Protein AF-A0A259FT57-F1 (afdb_monomer_lite)

Radius of gyration: 20.41 Å; chains: 1; bounding box: 68×53×28 Å

Sequence (110 aa):
MKSILILLVSPILVIQYSGIALANESYFDKKEREVVCAEPLPKFTLGEKSNPSKAQVQELCKCIWSSLPDGGWERDAATKARNNQKPNSRLGEFIPKFGEALKKCGGYQL

Foldseek 3Di:
DDDDDDDPPPPPPPPPPPPQPQDCAWDQDPVVQWTDHNQLAAIDHFDPPDDDDSVLRHQLRVQLQVLADDVHLLSVQRSCNNVVHHRPPCPVVNVVSSVVSSVVSCRHVD

Secondary structure (DSSP, 8-state):
-----------------------SS-EEETTTTEEE-SSSPPPEE--TT----HHHHHHHHHHHHHHSPTT-HHHHHHHHHHTTPPP-TTHHHHHHHHHHHHHHTTTTT-

pLDDT: mean 84.81, std 17.59, range [37.97, 98.5]

Structure (mmCIF, N/CA/C/O backbone):
data_AF-A0A259FT57-F1
#
_entry.id   AF-A0A259FT57-F1
#
loop_
_atom_site.group_PDB
_atom_site.id
_atom_site.type_symbol
_atom_site.label_atom_id
_atom_site.label_alt_id
_atom_site.label_comp_id
_atom_site.label_asym_id
_atom_site.label_entity_id
_atom_site.label_seq_id
_atom_site.pdbx_PDB_ins_code
_atom_site.Cartn_x
_atom_site.Cartn_y
_atom_site.Cartn_z
_atom_site.occupancy
_atom_site.B_iso_or_equiv
_atom_site.auth_seq_id
_atom_site.auth_comp_id
_atom_site.auth_asym_id
_atom_site.auth_atom_id
_atom_site.pdbx_PDB_model_num
ATOM 1 N N . MET A 1 1 ? 55.581 -40.282 -0.602 1.00 37.97 1 MET A N 1
ATOM 2 C CA . MET A 1 1 ? 54.501 -39.998 -1.576 1.00 37.97 1 MET A CA 1
ATOM 3 C C . MET A 1 1 ? 53.222 -39.826 -0.759 1.00 37.97 1 MET A C 1
ATOM 5 O O . MET A 1 1 ? 52.780 -40.802 -0.183 1.00 37.97 1 MET A O 1
ATOM 9 N N . LYS A 1 2 ? 52.927 -38.614 -0.264 1.00 42.22 2 LYS A N 1
ATOM 10 C CA . LYS A 1 2 ? 52.041 -37.578 -0.850 1.00 42.22 2 LYS A CA 1
ATOM 11 C C . LYS A 1 2 ? 50.644 -38.107 -1.210 1.00 42.22 2 LYS A C 1
ATOM 13 O O . LYS A 1 2 ? 50.541 -38.856 -2.172 1.00 42.22 2 LYS A O 1
ATOM 18 N N . SER A 1 3 ? 49.644 -37.680 -0.427 1.00 42.31 3 SER A N 1
ATOM 19 C CA . SER A 1 3 ? 48.322 -37.146 -0.837 1.00 42.31 3 SER A CA 1
ATOM 20 C C . SER A 1 3 ? 47.370 -37.235 0.366 1.00 42.31 3 SER A C 1
ATOM 22 O O . SER A 1 3 ? 46.939 -38.317 0.735 1.00 42.31 3 SER A O 1
ATOM 24 N N . ILE A 1 4 ? 47.313 -36.203 1.213 1.00 50.47 4 ILE A N 1
ATOM 25 C CA . ILE A 1 4 ? 46.458 -34.999 1.119 1.00 50.47 4 ILE A CA 1
ATOM 26 C C . ILE A 1 4 ? 44.984 -35.332 1.396 1.00 50.47 4 ILE A C 1
ATOM 28 O O . ILE A 1 4 ? 44.218 -35.738 0.529 1.00 50.47 4 ILE A O 1
ATOM 32 N N . LEU A 1 5 ? 44.645 -35.105 2.664 1.00 50.12 5 LEU A N 1
ATOM 33 C CA . LEU A 1 5 ? 43.321 -34.953 3.243 1.00 50.12 5 LEU A CA 1
ATOM 34 C C . LEU A 1 5 ? 42.668 -33.693 2.643 1.00 50.12 5 LEU A C 1
ATOM 36 O O . LEU A 1 5 ? 43.126 -32.585 2.918 1.00 50.12 5 LEU A O 1
ATOM 40 N N . ILE A 1 6 ? 41.622 -33.837 1.825 1.00 54.56 6 ILE A N 1
ATOM 41 C CA . ILE A 1 6 ? 40.792 -32.700 1.395 1.00 54.56 6 ILE A CA 1
ATOM 42 C C . ILE A 1 6 ? 39.522 -32.719 2.241 1.00 54.56 6 ILE A C 1
ATOM 44 O O . ILE A 1 6 ? 38.564 -33.435 1.958 1.00 54.56 6 ILE A O 1
ATOM 48 N N . LEU A 1 7 ? 39.547 -31.923 3.309 1.00 45.56 7 LEU A N 1
ATOM 49 C CA . LEU A 1 7 ? 38.352 -31.457 3.999 1.00 45.56 7 LEU A CA 1
ATOM 50 C C . LEU A 1 7 ? 37.567 -30.595 3.003 1.00 45.56 7 LEU A C 1
ATOM 52 O O . LEU A 1 7 ? 37.962 -29.468 2.708 1.00 45.56 7 LEU A O 1
ATOM 56 N N . LEU A 1 8 ? 36.472 -31.125 2.459 1.00 50.56 8 LEU A N 1
ATOM 57 C CA . LEU A 1 8 ? 35.504 -30.324 1.716 1.00 50.56 8 LEU A CA 1
ATOM 58 C C . LEU A 1 8 ? 34.736 -29.463 2.720 1.00 50.56 8 LEU A C 1
ATOM 60 O O . LEU A 1 8 ? 33.662 -29.818 3.200 1.00 50.56 8 LEU A O 1
ATOM 64 N N . VAL A 1 9 ? 35.334 -28.324 3.060 1.00 53.78 9 VAL A N 1
ATOM 65 C CA . VAL A 1 9 ? 34.643 -27.196 3.672 1.00 53.78 9 VAL A CA 1
ATOM 66 C C . VAL A 1 9 ? 33.604 -26.752 2.646 1.00 53.78 9 VAL A C 1
ATOM 68 O O . VAL A 1 9 ? 33.938 -26.084 1.670 1.00 53.78 9 VAL A O 1
ATOM 71 N N . SER A 1 10 ? 32.358 -27.207 2.807 1.00 54.22 10 SER A N 1
ATOM 72 C CA . SER A 1 10 ? 31.247 -26.705 1.999 1.00 54.22 10 SER A CA 1
ATOM 73 C C . SER A 1 10 ? 31.233 -25.184 2.136 1.00 54.22 10 SER A C 1
ATOM 75 O O . SER A 1 10 ? 31.165 -24.697 3.270 1.00 54.22 10 SER A O 1
ATOM 77 N N . PRO A 1 11 ? 31.328 -24.421 1.033 1.00 54.28 11 PRO A N 1
ATOM 78 C CA . PRO A 1 11 ? 31.178 -22.986 1.096 1.00 54.28 11 PRO A CA 1
ATOM 79 C C . PRO A 1 11 ? 29.752 -22.728 1.559 1.00 54.28 11 PRO A C 1
ATOM 81 O O . PRO A 1 11 ? 28.778 -22.984 0.854 1.00 54.28 11 PRO A O 1
ATOM 84 N N . ILE A 1 12 ? 29.677 -22.290 2.808 1.00 54.66 12 ILE A N 1
ATOM 85 C CA . ILE A 1 12 ? 28.530 -21.697 3.466 1.00 54.66 12 ILE A CA 1
ATOM 86 C C . ILE A 1 12 ? 27.847 -20.804 2.432 1.00 54.66 12 ILE A C 1
ATOM 88 O O . ILE A 1 12 ? 28.381 -19.760 2.053 1.00 54.66 12 ILE A O 1
ATOM 92 N N . LEU A 1 13 ? 26.679 -21.232 1.951 1.00 54.84 13 LEU A N 1
ATOM 93 C CA . LEU A 1 13 ? 25.770 -20.353 1.240 1.00 54.84 13 LEU A CA 1
ATOM 94 C C . LEU A 1 13 ? 25.289 -19.356 2.293 1.00 54.84 13 LEU A C 1
ATOM 96 O O . LEU A 1 13 ? 24.318 -19.597 3.008 1.00 54.84 13 LEU A O 1
ATOM 100 N N . VAL A 1 14 ? 26.042 -18.268 2.455 1.00 51.38 14 VAL A N 1
ATOM 101 C CA . VAL A 1 14 ? 25.617 -17.098 3.213 1.00 51.38 14 VAL A CA 1
ATOM 102 C C . VAL A 1 14 ? 24.456 -16.521 2.415 1.00 51.38 14 VAL A C 1
ATOM 104 O O . VAL A 1 14 ? 24.637 -15.659 1.558 1.00 51.38 14 VAL A O 1
ATOM 107 N N . ILE A 1 15 ? 23.255 -17.052 2.642 1.00 57.72 15 ILE A N 1
ATOM 108 C CA . ILE A 1 15 ? 22.026 -16.393 2.228 1.00 57.72 15 ILE A CA 1
ATOM 109 C C . ILE A 1 15 ? 21.998 -15.123 3.070 1.00 57.72 15 ILE A C 1
ATOM 111 O O . ILE A 1 15 ? 21.605 -15.137 4.236 1.00 57.72 15 ILE A O 1
ATOM 115 N N . GLN A 1 16 ? 22.522 -14.033 2.5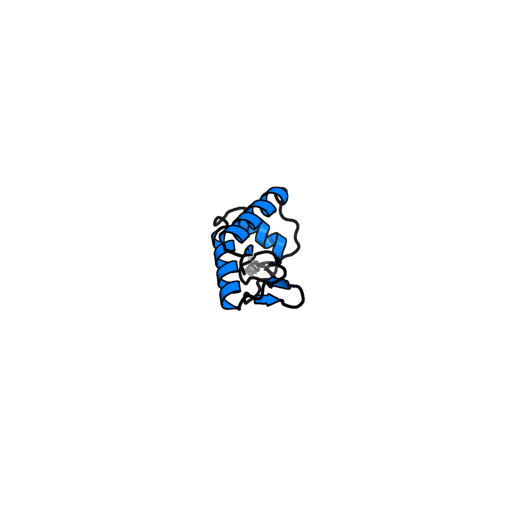08 1.00 46.31 16 GLN A N 1
ATOM 116 C CA . GLN A 1 16 ? 22.328 -12.702 3.050 1.00 46.31 16 GLN A CA 1
ATOM 117 C C . GLN A 1 16 ? 20.838 -12.406 2.905 1.00 46.31 16 GLN A C 1
ATOM 119 O O . GLN A 1 16 ? 20.391 -11.849 1.907 1.00 46.31 16 GLN A O 1
ATOM 124 N N . TYR A 1 17 ? 20.053 -12.843 3.890 1.00 54.25 17 TYR A N 1
ATOM 125 C CA . TYR A 1 17 ? 18.695 -12.375 4.096 1.00 54.25 17 TYR A CA 1
ATOM 126 C C . TYR A 1 17 ? 18.804 -10.893 4.445 1.00 54.25 17 TYR A C 1
ATOM 128 O O . TYR A 1 17 ? 18.860 -10.508 5.611 1.00 54.25 17 TYR A O 1
ATOM 136 N N . SER A 1 18 ? 18.906 -10.046 3.420 1.00 50.91 18 SER A N 1
ATOM 137 C CA . SER A 1 18 ? 18.592 -8.633 3.551 1.00 50.91 18 SER A CA 1
ATOM 138 C C . SER A 1 18 ? 17.172 -8.591 4.099 1.00 50.91 18 SER A C 1
ATOM 140 O O . SER A 1 18 ? 16.240 -8.990 3.406 1.00 50.91 18 SER A O 1
ATOM 142 N N . GLY A 1 19 ? 17.030 -8.246 5.379 1.00 47.97 19 GLY A N 1
ATOM 143 C CA . GLY A 1 19 ? 15.761 -8.296 6.090 1.00 47.97 19 GLY A CA 1
ATOM 144 C C . GLY A 1 19 ? 14.720 -7.460 5.360 1.00 47.97 19 GLY A C 1
ATOM 145 O O . GLY A 1 19 ? 14.731 -6.235 5.442 1.00 47.97 19 GLY A O 1
ATOM 146 N N . ILE A 1 20 ? 13.833 -8.125 4.623 1.00 58.12 20 ILE A N 1
ATOM 147 C CA . ILE A 1 20 ? 12.641 -7.495 4.077 1.00 58.12 20 ILE A CA 1
ATOM 148 C C . ILE A 1 20 ? 11.742 -7.271 5.290 1.00 58.12 20 ILE A C 1
ATOM 150 O O . ILE A 1 20 ? 11.322 -8.235 5.929 1.00 58.12 20 ILE A O 1
ATOM 154 N N . ALA A 1 21 ? 11.479 -6.014 5.646 1.00 57.34 21 ALA A N 1
ATOM 155 C CA . ALA A 1 21 ? 10.570 -5.681 6.735 1.00 57.34 21 ALA A CA 1
ATOM 156 C C . ALA A 1 21 ? 9.122 -5.948 6.293 1.00 57.34 21 ALA A C 1
ATOM 158 O O . ALA A 1 21 ? 8.362 -5.021 6.015 1.00 57.34 21 ALA A O 1
ATOM 159 N N . LEU A 1 22 ? 8.742 -7.220 6.168 1.00 63.84 22 LEU A N 1
ATOM 160 C CA . LEU A 1 22 ? 7.365 -7.624 5.917 1.00 63.84 22 LEU A CA 1
ATOM 161 C C . LEU A 1 22 ? 6.589 -7.500 7.227 1.00 63.84 22 LEU A C 1
ATOM 163 O O . LEU A 1 22 ? 6.965 -8.057 8.254 1.00 63.84 22 LEU A O 1
ATOM 167 N N . ALA A 1 23 ? 5.515 -6.722 7.201 1.00 75.25 23 ALA A N 1
ATOM 168 C CA . ALA A 1 23 ? 4.545 -6.730 8.276 1.00 75.25 23 ALA A CA 1
ATOM 169 C C . ALA A 1 23 ? 3.810 -8.061 8.172 1.00 75.25 23 ALA A C 1
ATOM 171 O O . ALA A 1 23 ? 3.448 -8.490 7.078 1.00 75.25 23 ALA A O 1
ATOM 172 N N . ASN A 1 24 ? 3.579 -8.703 9.309 1.00 83.25 24 ASN A N 1
ATOM 173 C CA . ASN A 1 24 ? 2.867 -9.977 9.328 1.00 83.25 24 ASN A CA 1
ATOM 174 C C . ASN A 1 24 ? 1.364 -9.803 9.049 1.00 83.25 24 ASN A C 1
ATOM 176 O O . ASN A 1 24 ? 0.688 -10.768 8.706 1.00 83.25 24 ASN A O 1
ATOM 180 N N . GLU A 1 25 ? 0.832 -8.583 9.180 1.00 93.62 25 GLU A N 1
ATOM 181 C CA . GLU A 1 25 ? -0.571 -8.272 8.922 1.00 93.62 25 GLU A CA 1
ATOM 182 C C . GLU A 1 25 ? -0.778 -6.847 8.394 1.00 93.62 25 GLU A C 1
ATOM 184 O O . GLU A 1 25 ? 0.020 -5.948 8.669 1.00 93.62 25 GLU A O 1
ATOM 189 N N . SER A 1 26 ? -1.879 -6.651 7.660 1.00 97.31 26 SER A N 1
ATOM 190 C CA . SER A 1 26 ? -2.329 -5.332 7.209 1.00 97.31 26 SER A CA 1
ATOM 191 C C . SER A 1 26 ? -3.237 -4.670 8.253 1.00 97.31 26 SER A C 1
ATOM 193 O O . SER A 1 26 ? -4.163 -5.312 8.760 1.00 97.31 26 SER A O 1
ATOM 195 N N . TYR A 1 27 ? -3.002 -3.393 8.557 1.00 96.69 27 TYR A N 1
ATOM 196 C CA . TYR A 1 27 ? -3.752 -2.614 9.548 1.00 96.69 27 TYR A CA 1
ATOM 197 C C . TYR A 1 27 ? -3.756 -1.108 9.237 1.00 96.69 27 TYR A C 1
ATOM 199 O O . TYR A 1 27 ? -2.942 -0.613 8.460 1.00 96.69 27 TYR A O 1
ATOM 207 N N . PHE A 1 28 ? -4.690 -0.384 9.860 1.00 97.56 28 PHE A N 1
ATOM 208 C CA . PHE A 1 28 ? -4.748 1.077 9.836 1.00 97.56 28 PHE A CA 1
ATOM 209 C C . PHE A 1 28 ? -4.277 1.628 11.183 1.00 97.56 28 PHE A C 1
ATOM 211 O O . PHE A 1 28 ? -4.920 1.401 12.213 1.00 97.56 28 PHE A O 1
ATOM 218 N N . ASP A 1 29 ? -3.149 2.332 11.180 1.00 95.81 29 ASP A N 1
ATOM 219 C CA . ASP A 1 29 ? -2.670 3.095 12.323 1.00 95.81 29 ASP A CA 1
ATOM 220 C C . ASP A 1 29 ? -3.515 4.364 12.445 1.00 95.81 29 ASP A C 1
ATOM 222 O O . ASP A 1 29 ? -3.388 5.295 11.656 1.00 95.81 29 ASP A O 1
ATOM 226 N N . LYS A 1 30 ? -4.398 4.411 13.443 1.00 92.31 30 LYS A N 1
ATOM 227 C CA . LYS A 1 30 ? -5.289 5.561 13.652 1.00 92.31 30 LYS A CA 1
ATOM 228 C C . LYS A 1 30 ? -4.556 6.820 14.101 1.00 92.31 30 LYS A C 1
ATOM 230 O O . LYS A 1 30 ? -5.067 7.913 13.876 1.00 92.31 30 LYS A O 1
ATOM 235 N N . LYS A 1 31 ? -3.411 6.672 14.771 1.00 91.88 31 LYS A N 1
ATOM 236 C CA . LYS A 1 31 ? -2.653 7.793 15.323 1.00 91.88 31 LYS A CA 1
ATOM 237 C C . LYS A 1 31 ? -1.932 8.531 14.201 1.00 91.88 31 LYS A C 1
ATOM 239 O O . LYS A 1 31 ? -2.075 9.742 14.087 1.00 91.88 31 LYS A O 1
ATOM 244 N N . GLU A 1 32 ? -1.221 7.786 13.363 1.00 93.06 32 GLU A N 1
ATOM 245 C CA . GLU A 1 32 ? -0.467 8.340 12.230 1.00 93.06 32 GLU A CA 1
ATOM 246 C C . GLU A 1 32 ? -1.324 8.441 10.954 1.00 93.06 32 GLU A C 1
ATOM 248 O O . GLU A 1 32 ? -0.938 9.067 9.969 1.00 93.06 32 GLU A O 1
ATOM 253 N N . ARG A 1 33 ? -2.527 7.849 10.977 1.00 92.62 33 ARG A N 1
ATOM 254 C CA . ARG A 1 33 ? -3.470 7.747 9.851 1.00 92.62 33 ARG A CA 1
ATOM 255 C C . ARG A 1 33 ? -2.868 7.047 8.634 1.00 92.62 33 ARG A C 1
ATOM 257 O O . ARG A 1 33 ? -3.221 7.339 7.489 1.00 92.62 33 ARG A O 1
ATOM 264 N N . GLU A 1 34 ? -1.988 6.091 8.904 1.00 96.06 34 GLU A N 1
ATOM 265 C CA . GLU A 1 34 ? -1.270 5.301 7.913 1.00 96.06 34 GLU A CA 1
ATOM 266 C C . GLU A 1 34 ? -1.907 3.921 7.743 1.00 96.06 34 GLU A C 1
ATOM 268 O O . GLU A 1 34 ? -2.299 3.257 8.700 1.00 96.06 34 GLU A O 1
ATOM 273 N N . VAL A 1 35 ? -1.945 3.443 6.508 1.00 97.75 35 VAL A N 1
ATOM 274 C CA . VAL A 1 35 ? -2.152 2.040 6.181 1.00 97.75 35 VAL A CA 1
ATOM 275 C C . VAL A 1 35 ? -0.796 1.357 6.118 1.00 97.75 35 VAL A C 1
ATOM 277 O O . VAL A 1 35 ? 0.110 1.783 5.398 1.00 97.75 35 VAL A O 1
ATOM 280 N N . VAL A 1 36 ? -0.684 0.258 6.853 1.00 97.12 36 VAL A N 1
ATOM 281 C CA . VAL A 1 36 ? 0.429 -0.679 6.768 1.00 97.12 36 VAL A CA 1
ATOM 282 C C . VAL A 1 36 ? -0.105 -1.965 6.163 1.00 97.12 36 VAL A C 1
ATOM 284 O O . VAL A 1 36 ? -1.088 -2.516 6.649 1.00 97.12 36 VAL A O 1
ATOM 287 N N . CYS A 1 37 ? 0.532 -2.443 5.099 1.00 97.56 37 CYS A N 1
ATOM 288 C CA . CYS A 1 37 ? 0.143 -3.674 4.415 1.00 97.56 37 CYS A CA 1
ATOM 289 C C . CYS A 1 37 ? 1.052 -4.843 4.804 1.00 97.56 37 CYS A C 1
ATOM 291 O O . CYS A 1 37 ? 2.233 -4.641 5.102 1.00 97.56 37 CYS A O 1
ATOM 293 N N . ALA A 1 38 ? 0.533 -6.069 4.756 1.00 96.88 38 ALA A N 1
ATOM 294 C CA . ALA A 1 38 ? 1.343 -7.282 4.821 1.00 96.88 38 ALA A CA 1
ATOM 295 C C . ALA A 1 38 ? 2.181 -7.451 3.540 1.00 96.88 38 ALA A C 1
ATOM 297 O O . ALA A 1 38 ? 3.374 -7.745 3.588 1.00 96.88 38 ALA A O 1
ATOM 298 N N . GLU A 1 39 ? 1.570 -7.169 2.388 1.00 96.38 39 GLU A N 1
ATOM 299 C CA . GLU A 1 39 ? 2.216 -7.060 1.082 1.00 96.38 39 GLU A CA 1
ATOM 300 C C . GLU A 1 39 ? 3.264 -5.945 1.101 1.00 96.38 39 GLU A C 1
ATOM 302 O O . GLU A 1 39 ? 3.029 -4.938 1.770 1.00 96.38 39 GLU A O 1
ATOM 307 N N . PRO A 1 40 ? 4.381 -6.042 0.354 1.00 94.88 40 PRO A N 1
ATOM 308 C CA . PRO A 1 40 ? 5.512 -5.112 0.428 1.00 94.88 40 PRO A CA 1
ATOM 309 C C . PRO A 1 40 ? 5.237 -3.752 -0.251 1.00 94.88 40 PRO A C 1
ATOM 311 O O . PRO A 1 40 ? 6.023 -3.255 -1.052 1.00 94.88 40 PRO A O 1
ATOM 314 N N . LEU A 1 41 ? 4.109 -3.137 0.088 1.00 96.19 41 LEU A N 1
ATOM 315 C CA . LEU A 1 41 ? 3.714 -1.790 -0.281 1.00 96.19 41 LEU A CA 1
ATOM 316 C C . LEU A 1 41 ? 4.328 -0.767 0.687 1.00 96.19 41 LEU A C 1
ATOM 318 O O . LEU A 1 41 ? 4.511 -1.083 1.870 1.00 96.19 41 LEU A O 1
ATOM 322 N N . PRO A 1 42 ? 4.638 0.456 0.217 1.00 95.12 42 PRO A N 1
ATOM 323 C CA . PRO A 1 42 ? 4.979 1.551 1.115 1.00 95.12 42 PRO A CA 1
ATOM 324 C C . PRO A 1 42 ? 3.805 1.849 2.047 1.00 95.12 42 PRO A C 1
ATOM 326 O O . PRO A 1 42 ? 2.657 1.541 1.728 1.00 95.12 42 PRO A O 1
ATOM 329 N N . LYS A 1 43 ? 4.085 2.485 3.184 1.00 95.94 43 LYS A N 1
ATOM 330 C CA . LYS A 1 43 ? 3.016 3.081 3.982 1.00 95.94 43 LYS A CA 1
ATOM 331 C C . LYS A 1 43 ? 2.378 4.228 3.205 1.00 95.94 43 LYS A C 1
ATOM 333 O O . LYS A 1 43 ? 3.065 4.946 2.477 1.00 95.94 43 LYS A O 1
ATOM 338 N N . PHE A 1 44 ? 1.078 4.406 3.368 1.00 95.94 44 PHE A N 1
ATOM 339 C CA . PHE A 1 44 ? 0.336 5.500 2.747 1.00 95.94 44 PHE A CA 1
ATOM 340 C C . PHE A 1 44 ? -0.827 5.915 3.635 1.00 95.94 44 PHE A C 1
ATOM 342 O O . PHE A 1 44 ? -1.284 5.139 4.468 1.00 95.94 44 PHE A O 1
ATOM 349 N N . THR A 1 45 ? -1.318 7.133 3.463 1.00 95.56 45 THR A N 1
ATOM 350 C CA . THR A 1 45 ? -2.450 7.651 4.233 1.00 95.56 45 THR A CA 1
ATOM 351 C C . THR A 1 45 ? -3.763 7.505 3.466 1.00 95.56 45 THR A C 1
ATOM 353 O O . THR A 1 45 ? -3.782 7.397 2.237 1.00 95.56 45 THR A O 1
ATOM 356 N N . LEU A 1 46 ? -4.872 7.494 4.207 1.00 94.31 46 LEU A N 1
ATOM 357 C CA . LEU A 1 46 ? -6.229 7.582 3.657 1.00 94.31 46 LEU A CA 1
ATOM 358 C C . LEU A 1 46 ? -6.813 8.989 3.871 1.00 94.31 46 LEU A C 1
ATOM 360 O O . LEU A 1 46 ? -6.163 9.881 4.426 1.00 94.31 46 LEU A O 1
ATOM 364 N N . GLY A 1 47 ? -8.058 9.192 3.437 1.00 89.31 47 GLY A N 1
ATOM 365 C CA . GLY A 1 47 ? -8.791 10.441 3.625 1.00 89.31 47 GLY A CA 1
ATOM 366 C C . GLY A 1 47 ? -8.957 10.845 5.096 1.00 89.31 47 GLY A C 1
ATOM 367 O O . GLY A 1 47 ? -8.830 10.044 6.022 1.00 89.31 47 GLY A O 1
ATOM 368 N N . GLU A 1 48 ? -9.246 12.130 5.329 1.00 88.62 48 GLU A N 1
ATOM 369 C CA . GLU A 1 48 ? -9.364 12.724 6.676 1.00 88.62 48 GLU A CA 1
ATOM 370 C C . GLU A 1 48 ? -10.363 12.050 7.602 1.00 88.62 48 GLU A C 1
ATOM 372 O O . GLU A 1 48 ? -10.146 11.983 8.809 1.00 88.62 48 GLU A O 1
ATOM 377 N N . LYS A 1 49 ? -11.433 11.522 7.020 1.00 90.69 49 LYS A N 1
ATOM 378 C CA . LYS A 1 49 ? -12.539 10.900 7.744 1.00 90.69 49 LYS A CA 1
ATOM 379 C C . LYS A 1 49 ? -12.499 9.371 7.683 1.00 90.69 49 LYS A C 1
ATOM 381 O O . LYS A 1 49 ? -13.433 8.736 8.163 1.00 90.69 49 LYS A O 1
ATOM 386 N N . SER A 1 50 ? -11.448 8.797 7.095 1.00 93.62 50 SER A N 1
ATOM 387 C CA . SER A 1 50 ? -11.309 7.356 6.914 1.00 93.62 50 SER A CA 1
ATOM 388 C C . SER A 1 50 ? -11.175 6.642 8.254 1.00 93.62 50 SER A C 1
ATOM 390 O O . SER A 1 50 ? -10.381 7.031 9.114 1.00 93.62 50 SER A O 1
ATOM 392 N N . ASN A 1 51 ? -11.940 5.568 8.425 1.00 94.75 51 ASN A N 1
ATOM 393 C CA . ASN A 1 51 ? -11.867 4.694 9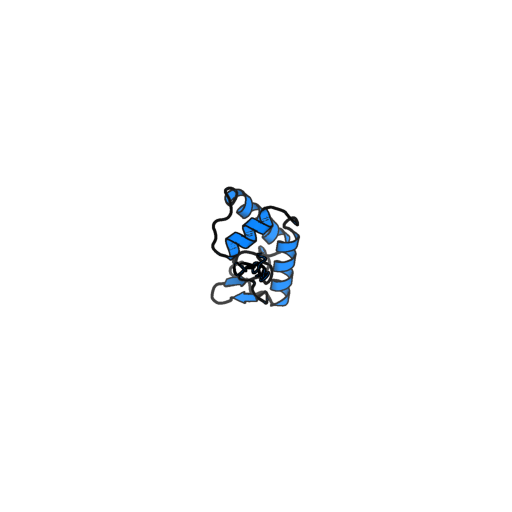.597 1.00 94.75 51 ASN A CA 1
ATOM 394 C C . ASN A 1 51 ? -12.175 3.250 9.173 1.00 94.75 51 ASN A C 1
ATOM 396 O O . ASN A 1 51 ? -13.208 2.694 9.563 1.00 94.75 51 ASN A O 1
ATOM 400 N N . PRO A 1 52 ? -11.310 2.649 8.338 1.00 97.06 52 PRO A N 1
ATOM 401 C CA . PRO A 1 52 ? -11.560 1.332 7.787 1.00 97.06 52 PRO A CA 1
ATOM 402 C C . PRO A 1 52 ? -11.471 0.251 8.867 1.00 97.06 52 PRO A C 1
ATOM 404 O O . PRO A 1 52 ? -10.669 0.307 9.804 1.00 97.06 52 PRO A O 1
ATOM 407 N N . SER A 1 53 ? -12.271 -0.792 8.694 1.00 96.62 53 SER A N 1
ATOM 408 C CA . SER A 1 53 ? -12.097 -2.054 9.404 1.00 96.62 53 SER A CA 1
ATOM 409 C C . SER A 1 53 ? -10.825 -2.774 8.943 1.00 96.62 53 SER A C 1
ATOM 411 O O . SER A 1 53 ? -10.320 -2.562 7.839 1.00 96.62 53 SER A O 1
ATOM 413 N N . LYS A 1 54 ? -10.334 -3.710 9.761 1.00 96.00 54 LYS A N 1
ATOM 414 C CA . LYS A 1 54 ? -9.193 -4.567 9.401 1.00 96.00 54 LYS A CA 1
ATOM 415 C C . LYS A 1 54 ? -9.413 -5.309 8.075 1.00 96.00 54 LYS A C 1
ATOM 417 O O . LYS A 1 54 ? -8.490 -5.398 7.272 1.00 96.00 54 LYS A O 1
ATOM 422 N N . ALA A 1 55 ? -10.632 -5.800 7.833 1.00 97.06 55 ALA A N 1
ATOM 423 C CA . ALA A 1 55 ? -10.981 -6.502 6.598 1.00 97.06 55 ALA A CA 1
ATOM 424 C C . ALA A 1 55 ? -10.866 -5.585 5.370 1.00 97.06 55 ALA A C 1
ATOM 426 O O . ALA A 1 55 ? -10.248 -5.969 4.381 1.00 97.06 55 ALA A O 1
ATOM 427 N N . GLN A 1 56 ? -11.365 -4.348 5.470 1.00 98.00 56 GLN A N 1
ATOM 428 C CA . GLN A 1 56 ? -11.242 -3.351 4.402 1.00 98.00 56 GLN A CA 1
ATOM 429 C C . GLN A 1 56 ? -9.780 -3.001 4.103 1.00 98.00 56 GLN A C 1
ATOM 431 O O . GLN A 1 56 ? -9.402 -2.888 2.941 1.00 98.00 56 GLN A O 1
ATOM 436 N N . VAL A 1 57 ? -8.932 -2.881 5.130 1.00 98.19 57 VAL A N 1
ATOM 437 C CA . VAL A 1 57 ? -7.494 -2.640 4.928 1.00 98.19 57 VAL A CA 1
ATOM 438 C C . VAL A 1 57 ? -6.823 -3.818 4.219 1.00 98.19 57 VAL A C 1
ATOM 440 O O . VAL A 1 57 ? -6.040 -3.621 3.293 1.00 98.19 57 VAL A O 1
ATOM 443 N N . GLN A 1 58 ? -7.128 -5.051 4.628 1.00 98.00 58 GLN A N 1
ATOM 444 C CA . GLN A 1 58 ? -6.581 -6.248 3.986 1.00 98.00 58 GLN A CA 1
ATOM 445 C C . GLN A 1 58 ? -7.002 -6.354 2.517 1.00 98.00 58 GLN A C 1
ATOM 447 O O . GLN A 1 58 ? -6.173 -6.673 1.667 1.00 98.00 58 GLN A O 1
ATOM 452 N N . GLU A 1 59 ? -8.268 -6.076 2.211 1.00 98.31 59 GLU A N 1
ATOM 453 C CA . GLU A 1 59 ? -8.781 -6.072 0.841 1.00 98.31 59 GLU A CA 1
ATOM 454 C C . GLU A 1 59 ? -8.120 -4.980 -0.011 1.00 98.31 59 GLU A C 1
ATOM 456 O O . GLU A 1 59 ? -7.647 -5.263 -1.114 1.00 98.31 59 GLU A O 1
ATOM 461 N N . LEU A 1 60 ? -7.986 -3.768 0.538 1.00 98.31 60 LEU A N 1
ATOM 462 C CA . LEU A 1 60 ? -7.305 -2.652 -0.115 1.00 98.31 60 LEU A CA 1
ATOM 463 C C . LEU A 1 60 ? -5.858 -3.011 -0.479 1.00 98.31 60 LEU A C 1
ATOM 465 O O . LEU A 1 60 ? -5.456 -2.871 -1.634 1.00 98.31 60 LEU A O 1
ATOM 469 N N . CYS A 1 61 ? -5.081 -3.505 0.488 1.00 98.19 61 CYS A N 1
ATOM 470 C CA . CYS A 1 61 ? -3.679 -3.860 0.277 1.00 98.19 61 CYS A CA 1
ATOM 471 C C . CYS A 1 61 ? -3.511 -4.962 -0.782 1.00 98.19 61 CYS A C 1
ATOM 4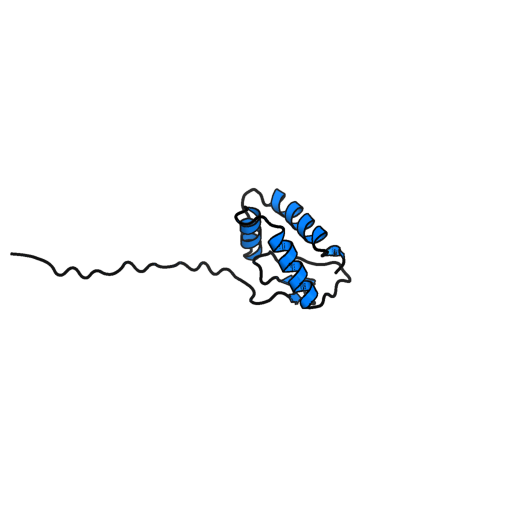73 O O . CYS A 1 61 ? -2.691 -4.822 -1.694 1.00 98.19 61 CYS A O 1
ATOM 475 N N . LYS A 1 62 ? -4.337 -6.017 -0.723 1.00 98.12 62 LYS A N 1
ATOM 476 C CA . LYS A 1 62 ? -4.343 -7.095 -1.724 1.00 98.12 62 LYS A CA 1
ATOM 477 C C . LYS A 1 62 ? -4.667 -6.577 -3.120 1.00 98.12 62 LYS A C 1
ATOM 479 O O . LYS A 1 62 ? -3.998 -6.959 -4.082 1.00 98.12 62 LYS A O 1
ATOM 484 N N . CYS A 1 63 ? -5.666 -5.703 -3.237 1.00 98.50 63 CYS A N 1
ATOM 485 C CA . CYS A 1 63 ? -6.062 -5.118 -4.513 1.00 98.50 63 CYS A CA 1
ATOM 486 C C . CYS A 1 63 ? -4.940 -4.262 -5.116 1.00 98.50 63 CYS A C 1
ATOM 488 O O . CYS A 1 63 ? -4.615 -4.421 -6.297 1.00 98.50 63 CYS A O 1
ATOM 490 N N . ILE A 1 64 ? -4.316 -3.388 -4.314 1.00 98.31 64 ILE A N 1
ATOM 491 C CA . ILE A 1 64 ? -3.220 -2.525 -4.777 1.00 98.31 64 ILE A CA 1
ATOM 492 C C . ILE A 1 64 ? -2.057 -3.391 -5.256 1.00 98.31 64 ILE A C 1
ATOM 494 O O . ILE A 1 64 ? -1.582 -3.211 -6.374 1.00 98.31 64 ILE A O 1
ATOM 498 N N . TRP A 1 65 ? -1.637 -4.368 -4.449 1.00 97.50 65 TRP A N 1
ATOM 499 C CA . TRP A 1 65 ? -0.534 -5.261 -4.801 1.00 97.50 65 TRP A CA 1
ATOM 500 C C . TRP A 1 65 ? -0.802 -6.054 -6.084 1.00 97.50 65 TRP A C 1
ATOM 502 O O . TRP A 1 65 ? 0.056 -6.122 -6.963 1.00 97.50 65 TRP A O 1
ATOM 512 N N . SER A 1 66 ? -2.017 -6.587 -6.232 1.00 97.31 66 SER A N 1
ATOM 513 C CA . SER A 1 66 ? -2.435 -7.331 -7.429 1.00 97.31 66 SER A CA 1
ATOM 514 C C . SER A 1 66 ? -2.562 -6.444 -8.671 1.00 97.31 66 SER A C 1
ATOM 516 O O . SER A 1 66 ? -2.478 -6.939 -9.790 1.00 97.31 66 SER A O 1
ATOM 518 N N . SER A 1 67 ? -2.745 -5.133 -8.491 1.00 97.06 67 SER A N 1
ATOM 519 C CA . SER A 1 67 ? -2.769 -4.166 -9.594 1.00 97.06 67 SER A CA 1
ATOM 520 C C . SER A 1 67 ? -1.369 -3.829 -10.117 1.00 97.06 67 SER A C 1
ATOM 522 O O . SER A 1 67 ? -1.246 -3.306 -11.224 1.00 97.06 67 SER A O 1
ATOM 524 N N . LEU A 1 68 ? -0.314 -4.129 -9.350 1.00 95.12 68 LEU A N 1
ATOM 525 C CA . LEU A 1 68 ? 1.068 -4.003 -9.804 1.00 95.12 68 LEU A CA 1
ATOM 526 C C . LEU A 1 68 ? 1.485 -5.284 -10.549 1.00 95.12 68 LEU A C 1
ATOM 528 O O . LEU A 1 68 ? 1.356 -6.368 -9.967 1.00 95.12 68 LEU A O 1
ATOM 532 N N . PRO A 1 69 ? 2.023 -5.188 -11.783 1.00 93.62 69 PRO A N 1
ATOM 533 C CA . PRO A 1 69 ? 2.394 -6.361 -12.572 1.00 93.62 69 PRO A CA 1
ATOM 534 C C . PRO A 1 69 ? 3.361 -7.298 -11.836 1.00 93.62 69 PRO A C 1
ATOM 536 O O . PRO A 1 69 ? 4.354 -6.851 -11.253 1.00 93.62 69 PRO A O 1
ATOM 539 N N . ASP A 1 70 ? 3.097 -8.606 -11.889 1.00 92.75 70 ASP A N 1
ATOM 540 C CA . ASP A 1 70 ? 4.035 -9.627 -11.412 1.00 92.75 70 ASP A CA 1
ATOM 541 C C . ASP A 1 70 ? 5.355 -9.532 -12.192 1.00 92.75 70 ASP A C 1
ATOM 543 O O . ASP A 1 70 ? 5.362 -9.420 -13.416 1.00 92.75 70 ASP A O 1
ATOM 547 N N . GLY A 1 71 ? 6.487 -9.522 -11.481 1.00 87.88 71 GLY A N 1
ATOM 548 C CA . GLY A 1 71 ? 7.807 -9.293 -12.086 1.00 87.88 71 GLY A CA 1
ATOM 549 C C . GLY A 1 71 ? 8.024 -7.875 -12.639 1.00 87.88 71 GLY A C 1
ATOM 550 O O . GLY A 1 71 ? 9.093 -7.588 -13.175 1.00 87.88 71 GLY A O 1
ATOM 551 N N . GLY A 1 72 ? 7.038 -6.982 -12.499 1.00 91.81 72 GLY A N 1
ATOM 552 C CA . GLY A 1 72 ? 7.138 -5.580 -12.881 1.00 91.81 72 GLY A CA 1
ATOM 553 C C . GLY A 1 72 ? 8.069 -4.797 -11.961 1.00 91.81 72 GLY A C 1
ATOM 554 O O . GLY A 1 72 ? 8.194 -5.077 -10.763 1.00 91.81 72 GLY A O 1
ATOM 555 N N . TRP A 1 73 ? 8.700 -3.763 -12.513 1.00 93.81 73 TRP A N 1
ATOM 556 C CA . TRP A 1 73 ? 9.587 -2.884 -11.750 1.00 93.81 73 TRP A CA 1
ATOM 557 C C . TRP A 1 73 ? 8.828 -2.104 -10.661 1.00 93.81 73 TRP A C 1
ATOM 559 O O . TRP A 1 73 ? 9.433 -1.667 -9.686 1.00 93.81 73 TRP A O 1
ATOM 569 N N . GLU A 1 74 ? 7.505 -1.961 -10.786 1.00 94.75 74 GLU A N 1
ATOM 570 C CA . GLU A 1 74 ? 6.639 -1.317 -9.800 1.00 94.75 74 GLU A CA 1
ATOM 571 C C . GLU A 1 74 ? 6.636 -2.053 -8.452 1.00 94.75 74 GLU A C 1
ATOM 573 O O . GLU A 1 74 ? 6.605 -1.413 -7.402 1.00 94.75 74 GLU A O 1
ATOM 578 N N . ARG A 1 75 ? 6.710 -3.391 -8.459 1.00 94.44 75 ARG A N 1
ATOM 579 C CA . ARG A 1 75 ? 6.772 -4.194 -7.226 1.00 94.44 75 ARG A CA 1
ATOM 580 C C . ARG A 1 75 ? 8.115 -4.058 -6.511 1.00 94.44 75 ARG A C 1
ATOM 582 O O . ARG A 1 75 ? 8.149 -3.978 -5.282 1.00 94.44 75 ARG A O 1
ATOM 589 N N . ASP A 1 76 ? 9.207 -3.967 -7.270 1.00 93.25 76 ASP A N 1
ATOM 590 C CA . ASP A 1 76 ? 10.536 -3.631 -6.737 1.00 93.25 76 ASP A CA 1
ATOM 591 C C . ASP A 1 76 ? 10.548 -2.210 -6.152 1.00 93.25 76 ASP A C 1
ATOM 593 O O . ASP A 1 76 ? 11.004 -2.004 -5.026 1.00 93.25 76 ASP A O 1
ATOM 597 N N . ALA A 1 77 ? 9.972 -1.237 -6.864 1.00 94.38 77 ALA A N 1
ATOM 598 C CA . ALA A 1 77 ? 9.855 0.139 -6.389 1.00 94.38 77 ALA A CA 1
ATOM 599 C C . ALA A 1 77 ? 9.035 0.241 -5.091 1.00 94.38 77 ALA A C 1
ATOM 601 O O . ALA A 1 77 ? 9.478 0.900 -4.151 1.00 94.38 77 ALA A O 1
ATOM 602 N N . ALA A 1 78 ? 7.895 -0.453 -5.007 1.00 94.44 78 ALA A N 1
ATOM 603 C CA . ALA A 1 78 ? 7.073 -0.521 -3.799 1.00 94.44 78 ALA A CA 1
ATOM 604 C C . ALA A 1 78 ? 7.844 -1.127 -2.615 1.00 94.44 78 ALA A C 1
ATOM 606 O O . ALA A 1 78 ? 7.865 -0.547 -1.528 1.00 94.44 78 ALA A O 1
ATOM 607 N N . THR A 1 79 ? 8.553 -2.236 -2.854 1.00 93.00 79 THR A N 1
ATOM 608 C CA . THR A 1 79 ? 9.357 -2.921 -1.831 1.00 93.00 79 THR A CA 1
ATOM 609 C C . THR A 1 79 ? 10.499 -2.034 -1.329 1.00 93.00 79 THR A C 1
ATOM 611 O O . THR A 1 79 ? 10.755 -1.964 -0.127 1.00 93.00 79 THR A O 1
ATOM 614 N N . LYS A 1 80 ? 11.178 -1.306 -2.222 1.00 92.06 80 LYS A N 1
ATOM 615 C CA . LYS A 1 80 ? 12.221 -0.338 -1.846 1.00 92.06 80 LYS A CA 1
ATOM 616 C C . LYS A 1 80 ? 11.650 0.816 -1.034 1.00 92.06 80 LYS A C 1
ATOM 618 O O . LYS A 1 80 ? 12.167 1.104 0.044 1.00 92.06 80 LYS A O 1
ATOM 623 N N . ALA A 1 81 ? 10.555 1.415 -1.504 1.00 90.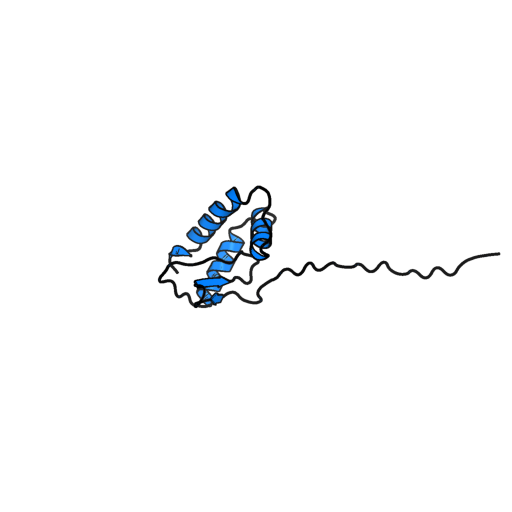81 81 ALA A N 1
ATOM 624 C CA 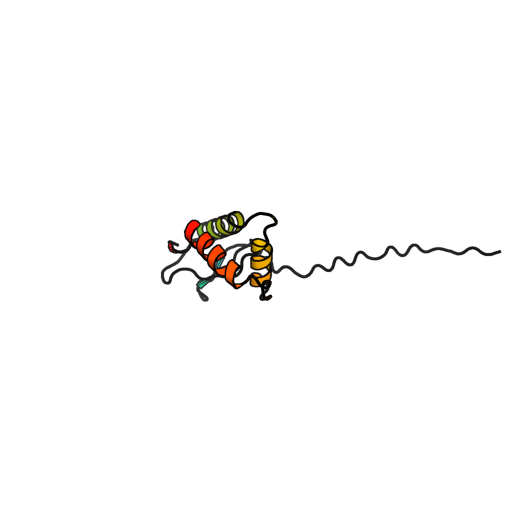. ALA A 1 81 ? 9.886 2.513 -0.813 1.00 90.81 81 ALA A CA 1
ATOM 625 C C . ALA A 1 81 ? 9.446 2.107 0.603 1.00 90.81 81 ALA A C 1
ATOM 627 O O . ALA A 1 81 ? 9.672 2.852 1.552 1.00 90.81 81 ALA A O 1
ATOM 628 N N . ARG A 1 82 ? 8.914 0.889 0.772 1.00 92.12 82 ARG A N 1
ATOM 629 C CA . ARG A 1 82 ? 8.585 0.312 2.084 1.00 92.12 82 ARG A CA 1
ATOM 630 C C . ARG A 1 82 ? 9.773 0.273 3.042 1.00 92.12 82 ARG A C 1
ATOM 632 O O . ARG A 1 82 ? 9.617 0.539 4.228 1.00 92.12 82 ARG A O 1
ATOM 639 N N . ASN A 1 83 ? 10.954 -0.052 2.531 1.00 90.12 83 ASN A N 1
ATOM 640 C CA . ASN A 1 83 ? 12.178 -0.149 3.320 1.00 90.12 83 ASN A CA 1
ATOM 641 C C . ASN A 1 83 ? 12.904 1.201 3.467 1.00 90.12 83 ASN A C 1
ATOM 643 O O . ASN A 1 83 ? 14.081 1.220 3.819 1.00 90.12 83 ASN A O 1
ATOM 647 N N . ASN A 1 84 ? 12.234 2.325 3.172 1.00 86.44 84 ASN A N 1
ATOM 648 C CA . ASN A 1 84 ? 12.824 3.668 3.130 1.00 86.44 84 ASN A CA 1
ATOM 649 C C . ASN A 1 84 ? 14.046 3.768 2.199 1.00 86.44 84 ASN A C 1
ATOM 651 O O . ASN A 1 84 ? 14.907 4.633 2.359 1.00 86.44 84 ASN A O 1
ATOM 655 N N . GLN A 1 85 ? 14.136 2.874 1.215 1.00 87.31 85 GLN A N 1
ATOM 656 C CA . GLN A 1 85 ? 15.157 2.917 0.184 1.00 87.31 85 GLN A CA 1
ATOM 657 C C . GLN A 1 85 ? 14.631 3.742 -0.980 1.00 87.31 85 GLN A C 1
ATOM 659 O O . GLN A 1 85 ? 13.459 3.646 -1.350 1.00 87.31 85 GLN A O 1
ATOM 664 N N . LYS A 1 86 ? 15.511 4.536 -1.595 1.00 78.50 86 LYS A N 1
ATOM 665 C CA . LYS A 1 86 ? 15.160 5.279 -2.802 1.00 78.50 86 LYS A CA 1
ATOM 666 C C . LYS A 1 86 ? 14.801 4.265 -3.896 1.00 78.50 86 LYS A C 1
ATOM 668 O O . LYS A 1 86 ? 15.657 3.444 -4.246 1.00 78.50 86 LYS A O 1
ATOM 673 N N . PRO A 1 87 ? 13.577 4.297 -4.456 1.00 73.00 87 PRO A N 1
ATOM 674 C CA . PRO A 1 87 ? 13.293 3.545 -5.667 1.00 73.00 87 PRO A CA 1
ATOM 675 C C . PRO A 1 87 ? 14.271 3.982 -6.760 1.00 73.00 87 PRO A C 1
ATOM 677 O O . PRO A 1 87 ? 14.911 5.030 -6.655 1.00 73.00 87 PRO A O 1
ATOM 680 N N . ASN A 1 88 ? 14.430 3.169 -7.796 1.00 74.50 88 ASN A N 1
ATOM 681 C CA . ASN A 1 88 ? 15.291 3.501 -8.933 1.00 74.50 88 ASN A CA 1
ATOM 682 C C . ASN A 1 88 ? 14.932 4.876 -9.566 1.00 74.50 88 ASN A C 1
ATOM 684 O O . ASN A 1 88 ? 14.046 5.603 -9.111 1.00 74.50 88 ASN A O 1
ATOM 688 N N . SER A 1 89 ? 15.595 5.248 -10.663 1.00 75.81 89 SER A N 1
ATOM 689 C CA . SER A 1 89 ? 15.355 6.513 -11.382 1.00 75.81 89 SER A CA 1
ATOM 690 C C . SER A 1 89 ? 13.898 6.768 -11.819 1.00 75.81 89 SER A C 1
ATOM 692 O O . SER A 1 89 ? 13.603 7.861 -12.290 1.00 75.81 89 SER A O 1
ATOM 694 N N . ARG A 1 90 ? 12.980 5.811 -11.624 1.00 84.44 90 ARG A N 1
ATOM 695 C CA . ARG A 1 90 ? 11.558 5.875 -11.980 1.00 84.44 90 ARG A CA 1
ATOM 696 C C . ARG A 1 90 ? 10.622 6.178 -10.809 1.00 84.44 90 ARG A C 1
ATOM 698 O O . ARG A 1 90 ? 9.418 5.970 -10.931 1.00 84.44 90 ARG A O 1
ATOM 705 N N . LEU A 1 91 ? 11.118 6.692 -9.677 1.00 84.62 91 LEU A N 1
ATOM 706 C CA . LEU A 1 91 ? 10.242 7.120 -8.571 1.00 84.62 91 LEU A CA 1
ATOM 707 C C . LEU A 1 91 ? 9.118 8.063 -9.052 1.00 84.62 91 LEU A C 1
ATOM 709 O O . LEU A 1 91 ? 7.975 7.918 -8.624 1.00 84.62 91 LEU A O 1
ATOM 713 N N . GLY A 1 92 ? 9.426 8.975 -9.981 1.00 87.12 92 GLY A N 1
ATOM 714 C CA . GLY A 1 92 ? 8.439 9.887 -10.571 1.00 87.12 92 GLY A CA 1
ATOM 715 C C . GLY A 1 92 ? 7.329 9.187 -11.366 1.00 87.12 92 GLY A C 1
ATOM 716 O O . GLY A 1 92 ? 6.218 9.696 -11.419 1.00 87.12 92 GLY A O 1
ATOM 717 N N . GLU A 1 93 ? 7.594 8.006 -11.928 1.00 92.00 93 GLU A N 1
ATOM 718 C CA . GLU A 1 93 ? 6.593 7.174 -12.611 1.00 92.00 93 GLU A CA 1
ATOM 719 C C . GLU A 1 93 ? 5.842 6.262 -11.630 1.00 92.00 93 GLU A C 1
ATOM 721 O O . GLU A 1 93 ? 4.680 5.924 -11.848 1.00 92.00 93 GLU A O 1
ATOM 726 N N . PHE A 1 94 ? 6.496 5.855 -10.538 1.00 93.31 94 PHE A N 1
ATOM 727 C CA . PHE A 1 94 ? 5.902 4.966 -9.543 1.00 93.31 94 PHE A CA 1
ATOM 728 C C . PHE A 1 94 ? 4.754 5.641 -8.790 1.00 93.31 94 PHE A C 1
ATOM 730 O O . PHE A 1 94 ? 3.693 5.043 -8.638 1.00 93.31 94 PHE A O 1
ATOM 737 N N . ILE A 1 95 ? 4.949 6.888 -8.351 1.00 92.56 95 ILE A N 1
ATOM 738 C CA . ILE A 1 95 ? 3.953 7.643 -7.576 1.00 92.56 95 ILE A CA 1
ATOM 739 C C . ILE A 1 95 ? 2.584 7.713 -8.282 1.00 92.56 95 ILE A C 1
ATOM 741 O O . ILE A 1 95 ? 1.598 7.312 -7.660 1.00 92.56 95 ILE A O 1
ATOM 745 N N . PRO A 1 96 ? 2.468 8.163 -9.551 1.00 95.19 96 PRO A N 1
ATOM 746 C CA . PRO A 1 96 ? 1.171 8.225 -10.223 1.00 95.19 96 PRO A CA 1
ATOM 747 C C . PRO A 1 96 ? 0.549 6.837 -10.421 1.00 95.19 96 PRO A C 1
ATOM 749 O O . PRO A 1 96 ? -0.637 6.675 -10.155 1.00 95.19 96 PRO A O 1
ATOM 752 N N . LYS A 1 97 ? 1.338 5.813 -10.779 1.00 95.38 97 LYS A N 1
ATOM 753 C CA . LYS A 1 97 ? 0.847 4.427 -10.913 1.00 95.38 97 LYS A CA 1
ATOM 754 C C . LYS A 1 97 ? 0.300 3.876 -9.595 1.00 95.38 97 LYS A C 1
ATOM 756 O O . LYS A 1 97 ? -0.753 3.242 -9.570 1.00 95.38 97 LYS A O 1
ATOM 761 N N . PHE A 1 98 ? 1.001 4.128 -8.493 1.00 96.44 98 PHE A N 1
ATOM 762 C CA . PHE A 1 98 ? 0.552 3.732 -7.163 1.00 96.44 98 PHE A CA 1
ATOM 763 C C . PHE A 1 98 ? -0.730 4.476 -6.765 1.00 96.44 98 PHE A C 1
ATOM 765 O O . PHE A 1 98 ? -1.667 3.857 -6.268 1.00 96.44 98 PHE A O 1
ATOM 772 N N . GLY A 1 99 ? -0.809 5.783 -7.040 1.00 96.31 99 GLY A N 1
ATOM 773 C CA . GLY A 1 99 ? -2.012 6.586 -6.811 1.00 96.31 99 GLY A CA 1
ATOM 774 C C . GLY A 1 99 ? -3.220 6.110 -7.627 1.00 96.31 99 GLY A C 1
ATOM 775 O O . GLY A 1 99 ? -4.331 6.033 -7.104 1.00 96.31 99 GLY A O 1
ATOM 776 N N . GLU A 1 100 ? -3.018 5.719 -8.887 1.00 97.00 100 GLU A N 1
ATOM 777 C CA . GLU A 1 100 ? -4.059 5.114 -9.725 1.00 97.00 100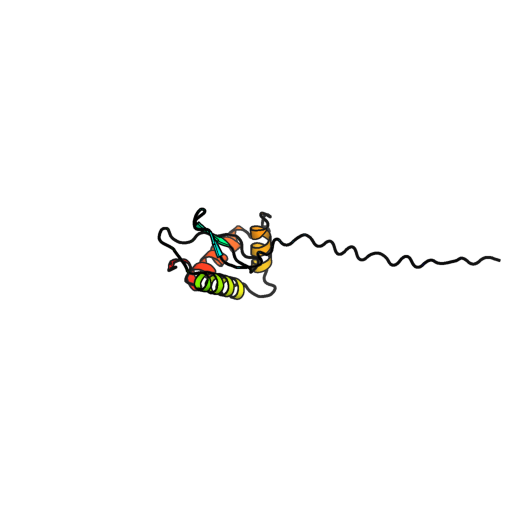 GLU A CA 1
ATOM 778 C C . GLU A 1 100 ? -4.535 3.767 -9.174 1.00 97.00 100 GLU A C 1
ATOM 780 O O . GLU A 1 100 ? -5.742 3.524 -9.117 1.00 97.00 100 GLU A O 1
ATOM 785 N N . ALA A 1 101 ? -3.613 2.912 -8.719 1.00 97.88 101 ALA A N 1
ATOM 786 C CA . ALA A 1 101 ? -3.960 1.651 -8.068 1.00 97.88 101 ALA A CA 1
ATOM 787 C C . ALA A 1 101 ? -4.759 1.892 -6.777 1.00 97.88 101 ALA A C 1
ATOM 789 O O . ALA A 1 101 ? -5.816 1.291 -6.590 1.00 97.88 101 ALA A O 1
ATOM 790 N N . LEU A 1 102 ? -4.320 2.829 -5.930 1.00 97.75 102 LEU A N 1
ATOM 791 C CA . LEU A 1 102 ? -5.028 3.227 -4.711 1.00 97.75 102 LEU A CA 1
ATOM 792 C C . LEU A 1 102 ? -6.450 3.719 -5.019 1.00 97.75 102 LEU A C 1
ATOM 794 O O . LEU A 1 102 ? -7.407 3.281 -4.378 1.00 97.75 102 LEU A O 1
ATOM 798 N N . LYS A 1 103 ? -6.603 4.574 -6.040 1.00 96.38 103 LYS A N 1
ATOM 799 C CA . LYS A 1 103 ? -7.907 5.053 -6.518 1.00 96.38 103 LYS A CA 1
ATOM 800 C C . LYS A 1 103 ? -8.802 3.904 -6.965 1.00 96.38 103 LYS A C 1
ATOM 802 O O . LYS A 1 103 ? -9.958 3.828 -6.557 1.00 96.38 103 LYS A O 1
ATOM 807 N N . LYS A 1 104 ? -8.275 3.031 -7.828 1.00 97.50 104 LYS A N 1
ATOM 808 C CA . LYS A 1 104 ? -9.005 1.901 -8.415 1.00 97.50 104 LYS A CA 1
ATOM 809 C C . LYS A 1 104 ? -9.463 0.909 -7.347 1.00 97.50 104 LYS A C 1
ATOM 811 O O . LYS A 1 104 ? -10.543 0.345 -7.474 1.00 97.50 104 LYS A O 1
ATOM 816 N N . CYS A 1 105 ? -8.667 0.738 -6.297 1.00 97.88 105 CYS A N 1
ATOM 817 C CA . CYS A 1 105 ? -8.956 -0.148 -5.176 1.00 97.88 105 CYS A CA 1
ATOM 818 C C . CYS A 1 105 ? -9.820 0.489 -4.075 1.00 97.88 105 CYS A C 1
ATOM 820 O O . CYS A 1 105 ? -9.993 -0.114 -3.021 1.00 97.88 105 CYS A O 1
ATOM 822 N N . GLY A 1 106 ? -10.368 1.689 -4.296 1.00 95.25 106 GLY A N 1
ATOM 823 C CA . GLY A 1 106 ? -11.320 2.309 -3.371 1.00 95.25 106 GLY A CA 1
ATOM 824 C C . GLY A 1 106 ? -10.689 3.040 -2.182 1.00 95.25 106 GLY A C 1
ATOM 825 O O . GLY A 1 106 ? -11.392 3.394 -1.239 1.00 95.25 106 GLY A O 1
ATOM 826 N N . GLY A 1 107 ? -9.374 3.288 -2.197 1.00 93.81 107 GLY A N 1
ATOM 827 C CA . GLY A 1 107 ? -8.670 3.902 -1.067 1.00 93.81 107 GLY A CA 1
ATOM 828 C C . GLY A 1 107 ? -9.152 5.310 -0.707 1.00 93.81 107 GLY A C 1
ATOM 829 O O . GLY A 1 107 ? -9.063 5.712 0.447 1.00 93.81 107 GLY A O 1
ATOM 830 N N . TYR A 1 108 ? -9.711 6.057 -1.662 1.00 90.25 108 TYR A N 1
ATOM 831 C CA . TYR A 1 108 ? -10.247 7.401 -1.411 1.00 90.25 108 TYR A CA 1
ATOM 832 C C . TYR A 1 108 ? -11.681 7.405 -0.867 1.00 90.25 108 TYR A C 1
ATOM 834 O O . TYR A 1 108 ? -12.213 8.469 -0.561 1.00 90.25 108 TYR A O 1
ATOM 842 N N . GLN A 1 109 ? -12.312 6.235 -0.778 1.00 90.44 109 GLN A N 1
ATOM 843 C CA . GLN A 1 109 ? -13.691 6.046 -0.333 1.00 90.44 109 GLN A CA 1
ATOM 844 C C . GLN A 1 109 ? -13.780 5.315 1.016 1.00 90.44 109 GLN A C 1
ATOM 846 O O . GLN A 1 109 ? -14.883 5.143 1.535 1.00 90.44 109 GLN A O 1
ATOM 851 N N . LEU A 1 110 ? -12.640 4.868 1.554 1.00 86.06 110 LEU A N 1
ATOM 852 C CA . LEU A 1 110 ? -12.513 4.200 2.853 1.00 86.06 110 LEU A CA 1
ATOM 853 C C . LEU A 1 110 ? -12.408 5.179 4.022 1.00 86.06 110 LEU A C 1
ATOM 855 O O . LEU A 1 110 ? -12.094 6.363 3.776 1.00 86.06 110 LEU A O 1
#